Protein AF-A0A431IC20-F1 (afdb_monomer_lite)

Foldseek 3Di:
DDDDDDQPAFVPGDQ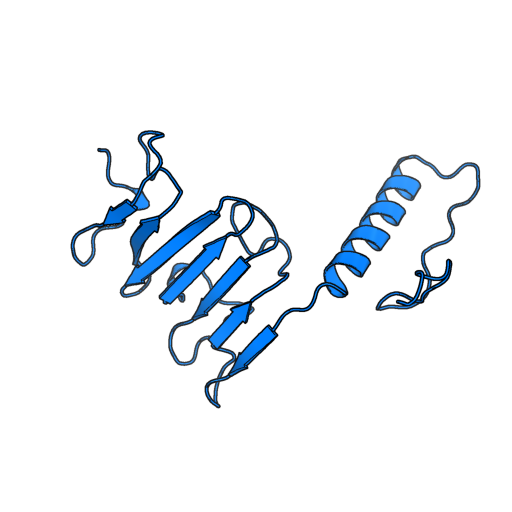DDADPPHDPVRVVVSVVVVVVRVLVVWDWDWDDPVQETFKIATADAVLDPQGGGWMWGFDPNDHRNPDDQLRTQWIADPRQRWIFGDDNRATAWIANADLPAGDGGIFGDDPPDHRSPDDD

pLDDT: mean 81.51, std 14.17, range [30.28, 96.12]

Structure (mmCIF, N/CA/C/O backbone):
data_AF-A0A431IC20-F1
#
_entry.id   AF-A0A431IC20-F1
#
loop_
_atom_site.group_PDB
_atom_site.id
_atom_site.type_symbol
_atom_site.label_atom_id
_atom_site.label_alt_id
_atom_site.label_comp_id
_atom_site.label_asym_id
_atom_site.label_entity_id
_atom_site.label_seq_id
_atom_site.pdbx_PDB_ins_code
_atom_site.Cartn_x
_atom_site.Cartn_y
_atom_site.Cartn_z
_atom_site.occupancy
_atom_site.B_iso_or_equiv
_atom_site.auth_seq_id
_atom_site.auth_comp_id
_atom_site.auth_asym_id
_atom_site.auth_atom_id
_atom_site.pdbx_PDB_model_num
ATOM 1 N N . MET A 1 1 ? 28.291 -16.668 2.038 1.00 35.16 1 MET A N 1
ATOM 2 C CA . MET A 1 1 ? 27.749 -15.469 1.371 1.00 35.16 1 MET A CA 1
ATOM 3 C C . MET A 1 1 ? 27.774 -15.800 -0.112 1.00 35.16 1 MET A C 1
ATOM 5 O O . MET A 1 1 ? 28.854 -15.834 -0.683 1.00 35.16 1 MET A O 1
ATOM 9 N N . GLU A 1 2 ? 26.655 -16.259 -0.674 1.00 30.28 2 GLU A N 1
ATOM 10 C CA . GLU A 1 2 ? 26.618 -16.651 -2.089 1.00 30.28 2 GLU A CA 1
ATOM 11 C C . GLU A 1 2 ? 26.644 -15.398 -2.960 1.00 30.28 2 GLU A C 1
ATOM 13 O O . GLU A 1 2 ? 25.797 -14.515 -2.840 1.00 30.28 2 GLU A O 1
ATOM 18 N N . VAL A 1 3 ? 27.665 -15.324 -3.808 1.00 40.44 3 VAL A N 1
ATOM 19 C CA . VAL A 1 3 ? 27.798 -14.330 -4.867 1.00 40.44 3 VAL A CA 1
ATOM 20 C C . VAL A 1 3 ? 26.759 -14.691 -5.929 1.00 40.44 3 VAL A C 1
ATOM 22 O O . VAL A 1 3 ? 26.784 -15.808 -6.443 1.00 40.44 3 VAL A O 1
ATOM 25 N N . GLY A 1 4 ? 25.819 -13.786 -6.216 1.00 34.88 4 GLY A N 1
ATOM 26 C CA . GLY A 1 4 ? 24.753 -14.023 -7.192 1.00 34.88 4 GLY A CA 1
ATOM 27 C C . GLY A 1 4 ? 25.330 -14.442 -8.545 1.00 34.88 4 GLY A C 1
ATOM 28 O O . GLY A 1 4 ? 26.051 -13.677 -9.183 1.00 34.88 4 GLY A O 1
ATOM 29 N N . SER A 1 5 ? 25.048 -15.676 -8.959 1.00 39.94 5 SER A N 1
ATOM 30 C CA . SER A 1 5 ? 25.516 -16.218 -10.232 1.00 39.94 5 SER A CA 1
ATOM 31 C C . SER A 1 5 ? 24.711 -15.610 -11.382 1.00 39.94 5 SER A C 1
ATOM 33 O O . SER A 1 5 ? 23.476 -15.633 -11.373 1.00 39.94 5 SER A O 1
ATOM 35 N N . LEU A 1 6 ? 25.406 -15.073 -12.388 1.00 39.84 6 LEU A N 1
ATOM 36 C CA . LEU A 1 6 ? 24.817 -14.696 -13.674 1.00 39.84 6 LEU A CA 1
ATOM 37 C C . LEU A 1 6 ? 24.066 -15.907 -14.250 1.00 39.84 6 LEU A C 1
ATOM 39 O O . LEU A 1 6 ? 24.676 -16.919 -14.585 1.00 39.84 6 LEU A O 1
ATOM 43 N N . GLY A 1 7 ? 22.738 -15.806 -14.344 1.00 46.25 7 GLY A N 1
ATOM 44 C CA . GLY A 1 7 ? 21.865 -16.905 -14.771 1.00 46.25 7 GLY A CA 1
ATOM 45 C C . GLY A 1 7 ? 20.950 -17.473 -13.684 1.00 46.25 7 GLY A C 1
ATOM 46 O O . GLY A 1 7 ? 20.286 -18.477 -13.936 1.00 46.25 7 GLY A O 1
ATOM 47 N N . GLN A 1 8 ? 20.877 -16.851 -12.501 1.00 50.06 8 GLN A N 1
ATOM 48 C CA . GLN A 1 8 ? 19.861 -17.193 -11.506 1.00 50.06 8 GLN A CA 1
ATOM 49 C C . GLN A 1 8 ? 18.465 -17.024 -12.131 1.00 50.06 8 GLN A C 1
ATOM 51 O O . GLN A 1 8 ? 18.067 -15.920 -12.503 1.00 50.06 8 GLN A O 1
ATOM 56 N N . GLY A 1 9 ? 17.756 -18.142 -12.321 1.00 54.34 9 GLY A N 1
ATOM 57 C CA . GLY A 1 9 ? 16.393 -18.139 -12.841 1.00 54.34 9 GLY A CA 1
ATOM 58 C C . GLY A 1 9 ? 15.512 -17.299 -11.927 1.00 54.34 9 GLY A C 1
ATOM 59 O O . GLY A 1 9 ? 15.473 -17.531 -10.718 1.00 54.34 9 GLY A O 1
ATOM 60 N N . LEU A 1 10 ? 14.843 -16.301 -12.494 1.00 64.00 10 LEU A N 1
ATOM 61 C CA . LEU A 1 10 ? 13.912 -15.475 -11.743 1.00 64.00 10 LEU A CA 1
ATOM 62 C C . LEU A 1 10 ? 12.556 -16.190 -11.669 1.00 64.00 10 LEU A C 1
ATOM 64 O O . LEU A 1 10 ? 12.297 -17.147 -12.408 1.00 64.00 10 LEU A O 1
ATOM 68 N N . ALA A 1 11 ? 11.658 -15.719 -10.800 1.00 58.66 11 ALA A N 1
ATOM 69 C CA . ALA A 1 11 ? 10.269 -16.165 -10.843 1.00 58.66 11 ALA A CA 1
ATOM 70 C C . ALA A 1 11 ? 9.729 -16.006 -12.283 1.00 58.66 11 ALA A C 1
ATOM 72 O O . ALA A 1 11 ? 9.908 -14.964 -12.916 1.00 58.66 11 ALA A O 1
ATOM 73 N N . GLY A 1 12 ? 9.159 -17.079 -12.843 1.00 59.06 12 GLY A N 1
ATOM 74 C CA . GLY A 1 12 ? 8.711 -17.118 -14.241 1.00 59.06 12 GLY A CA 1
ATOM 75 C C . GLY A 1 12 ? 9.784 -17.470 -15.286 1.00 59.06 12 GLY A C 1
ATOM 76 O O . GLY A 1 12 ? 9.571 -17.221 -16.471 1.00 59.06 12 GLY A O 1
ATOM 77 N N . GLY A 1 13 ? 10.952 -17.997 -14.899 1.00 71.00 13 GLY A N 1
ATOM 78 C CA . GLY A 1 13 ? 11.942 -18.565 -15.828 1.00 71.00 13 GLY A CA 1
ATOM 79 C C . GLY A 1 13 ? 13.095 -17.628 -16.210 1.00 71.00 13 GLY A C 1
ATOM 80 O O . GLY A 1 13 ? 13.540 -16.802 -15.416 1.00 71.00 13 GLY A O 1
ATOM 81 N N . TYR A 1 14 ? 13.626 -17.804 -17.422 1.00 68.62 14 TYR A N 1
ATOM 82 C CA . TYR A 1 14 ? 14.758 -17.022 -17.927 1.00 68.62 14 TYR A CA 1
ATOM 83 C C . TYR A 1 14 ? 14.318 -15.654 -18.452 1.00 68.62 14 TYR A C 1
ATOM 85 O O . TYR A 1 14 ? 13.200 -15.491 -18.938 1.00 68.62 14 TYR A O 1
ATOM 93 N N . LEU A 1 15 ? 15.230 -14.685 -18.386 1.00 69.81 15 LEU A N 1
ATOM 94 C CA . LEU A 1 15 ? 15.046 -13.373 -18.999 1.00 69.81 15 LEU A CA 1
ATOM 95 C C . LEU A 1 15 ? 14.917 -13.485 -20.521 1.00 69.81 15 LEU A C 1
ATOM 97 O O . LEU A 1 15 ? 15.602 -14.296 -21.155 1.00 69.81 15 LEU A O 1
ATOM 101 N N . ASN A 1 16 ? 14.086 -12.623 -21.106 1.00 70.19 16 ASN A N 1
ATOM 102 C CA . ASN A 1 16 ? 14.001 -12.483 -22.555 1.00 70.19 16 ASN A CA 1
ATOM 103 C C . ASN A 1 16 ? 15.356 -12.036 -23.121 1.00 70.19 16 ASN A C 1
ATOM 105 O O . ASN A 1 16 ? 15.941 -11.046 -22.680 1.00 70.19 16 ASN A O 1
ATOM 109 N N . ARG A 1 17 ? 15.865 -12.778 -24.109 1.00 74.81 17 ARG A N 1
ATOM 110 C CA . ARG A 1 17 ? 17.109 -12.425 -24.799 1.00 74.81 17 ARG A CA 1
ATOM 111 C C . ARG A 1 17 ? 16.827 -11.307 -25.794 1.00 74.81 17 ARG A C 1
ATOM 113 O O . ARG A 1 17 ? 16.061 -11.504 -26.732 1.00 74.81 17 ARG A O 1
ATOM 120 N N . LEU A 1 18 ? 17.474 -10.164 -25.600 1.00 79.38 18 LEU A N 1
ATOM 121 C CA . LEU A 1 18 ? 17.441 -9.065 -26.559 1.00 79.38 18 LEU A CA 1
ATOM 122 C C . LEU A 1 18 ? 18.481 -9.290 -27.668 1.00 79.38 18 LEU A C 1
ATOM 124 O O . LEU A 1 18 ? 19.631 -9.615 -27.354 1.00 79.38 18 LEU A O 1
ATOM 128 N N . PRO A 1 19 ? 18.124 -9.111 -28.952 1.00 81.44 19 PRO A N 1
ATOM 129 C CA . PRO A 1 19 ? 19.106 -9.087 -30.028 1.00 81.44 19 PRO A CA 1
ATOM 130 C C . PRO A 1 19 ? 20.003 -7.832 -29.939 1.00 81.44 19 PRO A C 1
ATOM 132 O O . PRO A 1 19 ? 19.579 -6.811 -29.396 1.00 81.44 19 PRO A O 1
ATOM 135 N N . PRO A 1 20 ? 21.230 -7.857 -30.501 1.00 77.44 20 PRO A N 1
ATOM 136 C CA . PRO A 1 20 ? 22.193 -6.746 -30.412 1.00 77.44 20 PRO A CA 1
ATOM 137 C C . PRO A 1 20 ? 21.715 -5.402 -30.993 1.00 77.44 20 PRO A C 1
ATOM 139 O O . PRO A 1 20 ? 22.315 -4.368 -30.719 1.00 77.44 20 PRO A O 1
ATOM 142 N N . ASN A 1 21 ? 20.652 -5.413 -31.797 1.00 86.81 21 ASN A N 1
ATOM 143 C CA . ASN A 1 21 ? 20.027 -4.259 -32.445 1.00 86.81 21 ASN A CA 1
ATOM 144 C C . ASN A 1 21 ? 18.553 -4.081 -32.037 1.00 86.81 21 ASN A C 1
ATOM 146 O O . ASN A 1 21 ? 17.782 -3.503 -32.804 1.00 86.81 21 ASN A O 1
ATOM 150 N N . ALA A 1 22 ? 18.160 -4.604 -30.869 1.00 85.81 22 ALA A N 1
ATOM 151 C CA . ALA A 1 22 ? 16.813 -4.436 -30.340 1.00 85.81 22 ALA A CA 1
ATOM 152 C C . ALA A 1 22 ? 16.417 -2.957 -30.328 1.00 85.81 22 ALA A C 1
ATOM 154 O O . ALA A 1 22 ? 17.208 -2.088 -29.939 1.00 85.81 22 ALA A O 1
ATOM 155 N N . THR A 1 23 ? 15.183 -2.692 -30.737 1.00 91.94 23 THR A N 1
ATOM 156 C CA . THR A 1 23 ? 14.576 -1.364 -30.683 1.00 91.94 23 THR A CA 1
ATOM 157 C C . THR A 1 23 ? 14.530 -0.849 -29.247 1.00 91.94 23 THR A C 1
ATOM 159 O O . THR A 1 23 ? 14.611 -1.608 -28.275 1.00 91.94 23 THR A O 1
ATOM 162 N N . ARG A 1 24 ? 14.389 0.468 -29.091 1.00 89.88 24 ARG A N 1
ATOM 163 C CA . ARG A 1 24 ? 14.284 1.083 -27.765 1.00 89.88 24 ARG A CA 1
ATOM 164 C C . ARG A 1 24 ? 13.080 0.532 -26.996 1.00 89.88 24 ARG A C 1
ATOM 166 O O . ARG A 1 24 ? 13.185 0.300 -25.795 1.00 89.88 24 ARG A O 1
ATOM 173 N N . GLU A 1 25 ? 11.963 0.297 -27.678 1.00 88.94 25 GLU A N 1
ATOM 174 C CA . GLU A 1 25 ? 10.751 -0.284 -27.103 1.00 88.94 25 GLU A CA 1
ATOM 175 C C . GLU A 1 25 ? 11.002 -1.696 -26.557 1.00 88.94 25 GLU A C 1
ATOM 177 O O . GLU A 1 25 ? 10.629 -1.992 -25.421 1.00 88.94 25 GLU A O 1
ATOM 182 N N . GLU A 1 26 ? 11.690 -2.550 -27.319 1.00 83.75 26 GLU A N 1
ATOM 183 C CA . GLU A 1 26 ? 12.047 -3.907 -26.883 1.00 83.75 26 GLU A CA 1
ATOM 184 C C . GLU A 1 26 ? 12.996 -3.886 -25.680 1.00 83.75 26 GLU A C 1
ATOM 186 O O . GLU A 1 26 ? 12.813 -4.648 -24.728 1.00 83.75 26 GLU A O 1
ATOM 191 N N . GLN A 1 27 ? 13.976 -2.976 -25.683 1.00 84.38 27 GLN A N 1
ATOM 192 C CA . GLN A 1 27 ? 14.888 -2.793 -24.552 1.00 84.38 27 GLN A CA 1
ATOM 193 C C . GLN A 1 27 ? 14.136 -2.377 -23.281 1.00 84.38 27 GLN A C 1
ATOM 195 O O . GLN A 1 27 ? 14.367 -2.950 -22.216 1.00 84.38 27 GLN A O 1
ATOM 200 N N . ILE A 1 28 ? 13.204 -1.424 -23.386 1.00 86.19 28 ILE A N 1
ATOM 201 C CA . ILE A 1 28 ? 12.372 -0.978 -22.259 1.00 86.19 28 ILE A CA 1
ATOM 202 C C . ILE A 1 28 ? 11.508 -2.130 -21.737 1.0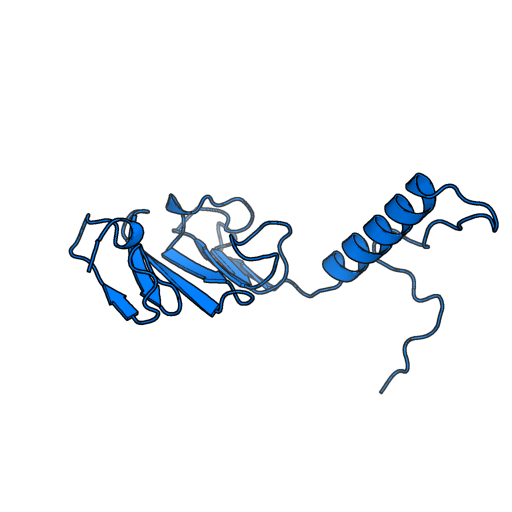0 86.19 28 ILE A C 1
ATOM 204 O O . ILE A 1 28 ? 11.440 -2.344 -20.527 1.00 86.19 28 ILE A O 1
ATOM 208 N N . ALA A 1 29 ? 10.882 -2.901 -22.628 1.00 82.69 29 ALA A N 1
ATOM 209 C CA . ALA A 1 29 ? 10.049 -4.034 -22.238 1.00 82.69 29 ALA A CA 1
ATOM 210 C C . ALA A 1 29 ? 10.847 -5.097 -21.462 1.00 82.69 29 ALA A C 1
ATOM 212 O O . ALA A 1 29 ? 10.386 -5.579 -20.428 1.00 82.69 29 ALA A O 1
ATOM 213 N N . ALA A 1 30 ? 12.062 -5.421 -21.912 1.00 81.62 30 ALA A N 1
ATOM 214 C CA . ALA A 1 30 ? 12.930 -6.369 -21.217 1.00 81.62 30 ALA A CA 1
ATOM 215 C C . ALA A 1 30 ? 13.409 -5.848 -19.852 1.00 81.62 30 ALA A C 1
ATOM 217 O O . ALA A 1 30 ? 13.449 -6.611 -18.888 1.00 81.62 30 ALA A O 1
ATOM 218 N N . ILE A 1 31 ? 13.733 -4.555 -19.742 1.00 84.94 31 ILE A N 1
ATOM 219 C CA . ILE A 1 31 ? 14.092 -3.932 -18.459 1.00 84.94 31 ILE A CA 1
ATOM 220 C C . ILE A 1 31 ? 12.910 -3.989 -17.484 1.00 84.94 31 ILE A C 1
ATOM 222 O O . ILE A 1 31 ? 13.090 -4.376 -16.331 1.00 84.94 31 ILE A O 1
ATOM 226 N N . ASN A 1 32 ? 11.697 -3.675 -17.943 1.00 80.94 32 ASN A N 1
ATOM 227 C CA . ASN A 1 32 ? 10.496 -3.746 -17.110 1.00 80.94 32 ASN A CA 1
ATOM 228 C C . ASN A 1 32 ? 10.196 -5.181 -16.645 1.00 80.94 32 ASN A C 1
ATOM 230 O O . ASN A 1 32 ? 9.809 -5.374 -15.494 1.00 80.94 32 ASN A O 1
ATOM 234 N N . ASP A 1 33 ? 10.423 -6.193 -17.490 1.00 78.44 33 ASP A N 1
ATOM 235 C CA . ASP A 1 33 ? 10.300 -7.605 -17.094 1.00 78.44 33 ASP A CA 1
ATOM 236 C C . ASP A 1 33 ? 11.302 -7.973 -15.986 1.00 78.44 33 ASP A C 1
ATOM 238 O O . ASP A 1 33 ? 10.925 -8.572 -14.977 1.00 78.44 33 ASP A O 1
ATOM 242 N N . ILE A 1 34 ? 12.566 -7.546 -16.112 1.00 81.69 34 ILE A N 1
ATOM 243 C CA . ILE A 1 34 ? 13.584 -7.739 -15.065 1.00 81.69 34 ILE A CA 1
ATOM 244 C C . ILE A 1 34 ? 13.136 -7.091 -13.752 1.00 81.69 34 ILE A C 1
ATOM 246 O O . ILE A 1 34 ? 13.184 -7.738 -12.706 1.00 81.69 34 ILE A O 1
ATOM 250 N N . ILE A 1 35 ? 12.683 -5.836 -13.802 1.00 78.50 35 ILE A N 1
ATOM 251 C CA . ILE A 1 35 ? 12.236 -5.090 -12.621 1.00 78.50 35 ILE A CA 1
ATOM 252 C C . ILE A 1 35 ? 11.064 -5.805 -11.950 1.00 78.50 35 ILE A C 1
ATOM 254 O O . ILE A 1 35 ? 11.135 -6.080 -10.756 1.00 78.50 35 ILE A O 1
ATOM 258 N N . ASN A 1 36 ? 10.032 -6.188 -12.705 1.00 74.12 36 ASN A N 1
ATOM 259 C CA . ASN A 1 36 ? 8.862 -6.889 -12.169 1.00 74.12 36 ASN A CA 1
ATOM 260 C C . ASN A 1 36 ? 9.238 -8.212 -11.494 1.00 74.12 36 ASN A C 1
ATOM 262 O O . ASN A 1 36 ? 8.697 -8.562 -10.445 1.00 74.12 36 ASN A O 1
ATOM 266 N N . ARG A 1 37 ? 10.200 -8.942 -12.062 1.00 74.69 37 ARG A N 1
ATOM 267 C CA . ARG A 1 37 ? 10.679 -10.200 -11.488 1.00 74.69 37 ARG A CA 1
ATOM 268 C C . ARG A 1 37 ? 11.517 -9.987 -10.235 1.00 74.69 37 ARG A C 1
ATOM 270 O O . ARG A 1 37 ? 11.282 -10.678 -9.247 1.00 74.69 37 ARG A O 1
ATOM 277 N N . LEU A 1 38 ? 12.443 -9.029 -10.236 1.00 77.00 38 LEU A N 1
ATOM 278 C CA . LEU A 1 38 ? 13.196 -8.659 -9.032 1.00 77.00 38 LEU A CA 1
ATOM 279 C C . LEU A 1 38 ? 12.248 -8.205 -7.919 1.00 77.00 38 LEU A C 1
ATOM 281 O O . LEU A 1 38 ? 12.374 -8.647 -6.782 1.00 77.00 38 LEU A O 1
ATOM 285 N N . ASN A 1 39 ? 11.238 -7.421 -8.276 1.00 73.25 39 ASN A N 1
ATOM 286 C CA . ASN A 1 39 ? 10.169 -7.004 -7.387 1.00 73.25 39 ASN A CA 1
ATOM 287 C C . ASN A 1 39 ? 9.366 -8.190 -6.833 1.00 73.25 39 ASN A C 1
ATOM 289 O O . ASN A 1 39 ? 9.121 -8.259 -5.634 1.00 73.25 39 ASN A O 1
ATOM 293 N N . SER A 1 40 ? 9.044 -9.189 -7.659 1.00 67.38 40 SER A N 1
ATOM 294 C CA . SER A 1 40 ? 8.381 -10.418 -7.195 1.00 67.38 40 SER A CA 1
ATOM 295 C C . SER A 1 40 ? 9.242 -11.267 -6.247 1.00 67.38 40 SER A C 1
ATOM 297 O O . SER A 1 40 ? 8.708 -12.037 -5.450 1.00 67.38 40 SER A O 1
ATOM 299 N N . MET A 1 41 ? 10.573 -11.132 -6.313 1.00 68.38 41 MET A N 1
ATOM 300 C CA . MET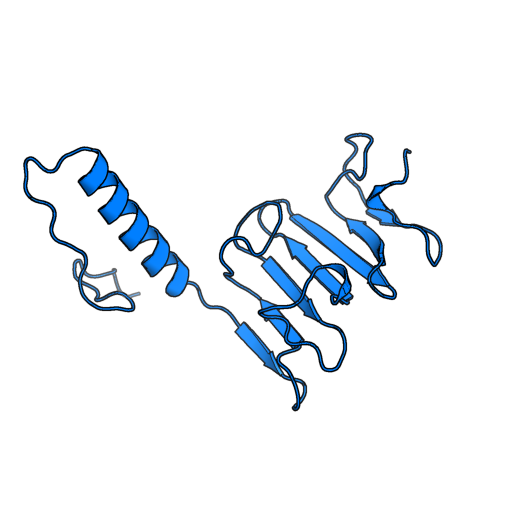 A 1 41 ? 11.500 -11.800 -5.393 1.00 68.38 41 MET A CA 1
ATOM 301 C C . MET A 1 41 ? 11.616 -11.083 -4.047 1.00 68.38 41 MET A C 1
ATOM 303 O O . MET A 1 41 ? 12.099 -11.676 -3.076 1.00 68.38 41 MET A O 1
ATOM 307 N N . LEU A 1 42 ? 11.189 -9.823 -3.965 1.00 73.75 42 LEU A N 1
ATOM 308 C CA . LEU A 1 42 ? 11.184 -9.089 -2.712 1.00 73.75 42 LEU A CA 1
ATOM 309 C C . LEU A 1 42 ? 10.114 -9.696 -1.802 1.00 73.75 42 LEU A C 1
ATOM 311 O O . LEU A 1 42 ? 8.929 -9.765 -2.129 1.00 73.75 42 LEU A O 1
ATOM 315 N N . LYS A 1 43 ? 10.561 -10.210 -0.653 1.00 71.25 43 LYS A N 1
ATOM 316 C CA . LYS A 1 43 ? 9.706 -10.987 0.245 1.00 71.25 43 LYS A CA 1
ATOM 317 C C . LYS A 1 43 ? 8.553 -10.132 0.754 1.00 71.25 43 LYS A C 1
ATOM 319 O O . LYS A 1 43 ? 8.762 -9.153 1.465 1.00 71.25 43 LYS A O 1
ATOM 324 N N . THR A 1 44 ? 7.344 -10.586 0.457 1.00 83.38 44 THR A N 1
ATOM 325 C CA . THR A 1 44 ? 6.121 -10.118 1.103 1.00 83.38 44 THR A CA 1
ATOM 326 C C . THR A 1 44 ? 5.754 -11.099 2.202 1.00 83.38 44 THR A C 1
ATOM 328 O O . THR A 1 44 ? 5.663 -12.304 1.966 1.00 83.38 44 THR A O 1
ATOM 331 N N . GLN A 1 45 ? 5.562 -10.594 3.412 1.00 85.88 45 GLN A N 1
ATOM 332 C CA . GLN A 1 45 ? 5.037 -11.360 4.533 1.00 85.88 45 GLN A CA 1
ATOM 333 C C . GLN A 1 45 ? 3.574 -10.987 4.716 1.00 85.88 45 GLN A C 1
ATOM 335 O O . GLN A 1 45 ? 3.260 -9.811 4.893 1.00 85.88 45 GLN A O 1
ATOM 340 N N . ALA A 1 46 ? 2.692 -11.984 4.687 1.00 86.88 46 ALA A N 1
ATOM 341 C CA . ALA A 1 46 ? 1.283 -11.798 4.989 1.00 86.88 46 ALA A CA 1
ATOM 342 C C . ALA A 1 46 ? 0.855 -12.730 6.125 1.00 86.88 46 ALA A C 1
ATOM 344 O O . ALA A 1 46 ? 1.117 -13.931 6.062 1.00 86.88 46 ALA A O 1
ATOM 345 N N . TYR A 1 47 ? 0.180 -12.186 7.138 1.00 89.19 47 TYR A N 1
ATOM 346 C CA . TYR A 1 47 ? -0.377 -12.967 8.247 1.00 89.19 47 TYR A CA 1
ATOM 347 C C . TYR A 1 47 ? -1.902 -12.930 8.202 1.00 89.19 47 TYR A C 1
ATOM 349 O O . TYR A 1 47 ? -2.502 -11.902 7.875 1.00 89.19 47 TYR A O 1
ATOM 357 N N . SER A 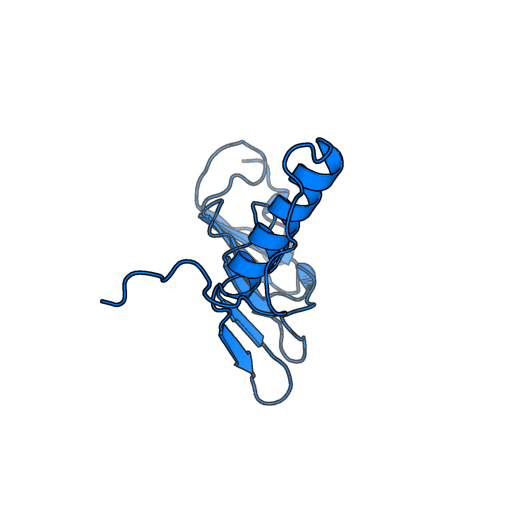1 48 ? -2.520 -14.064 8.523 1.00 88.88 48 SER A N 1
ATOM 358 C CA . SER A 1 48 ? -3.972 -14.234 8.564 1.00 88.88 48 SER A CA 1
ATOM 359 C C . SER A 1 48 ? -4.475 -14.308 10.002 1.00 88.88 48 SER A C 1
ATOM 361 O O . SER A 1 48 ? -3.756 -14.775 10.883 1.00 88.88 48 SER A O 1
ATOM 363 N N . ASP A 1 49 ? -5.716 -13.876 10.226 1.00 83.81 49 ASP A N 1
ATOM 364 C CA . ASP A 1 49 ? -6.441 -14.085 11.486 1.00 83.81 49 ASP A CA 1
ATOM 365 C C . ASP A 1 49 ? -7.252 -15.394 11.519 1.00 83.81 49 ASP A C 1
ATOM 367 O O . ASP A 1 49 ? -8.059 -15.599 12.422 1.00 83.81 49 ASP A O 1
ATOM 371 N N . GLY A 1 50 ? -7.048 -16.274 10.534 1.00 84.06 50 GLY A N 1
ATOM 372 C CA . GLY A 1 50 ? -7.791 -17.521 10.357 1.00 84.06 50 GLY A CA 1
ATOM 373 C C . GLY A 1 50 ? -8.917 -17.428 9.325 1.00 84.06 50 GLY A C 1
ATOM 374 O O . GLY A 1 50 ? -9.301 -18.463 8.789 1.00 84.06 50 GLY A O 1
ATOM 375 N N . ASN A 1 51 ? -9.387 -16.218 8.988 1.00 86.56 51 ASN A N 1
ATOM 376 C CA . ASN A 1 51 ? -10.428 -16.002 7.976 1.00 86.56 51 ASN A CA 1
ATOM 377 C C . ASN A 1 51 ? -9.910 -15.224 6.762 1.00 86.56 51 ASN A C 1
ATOM 379 O O . ASN A 1 51 ? -10.131 -15.638 5.626 1.00 86.56 51 ASN A O 1
ATOM 383 N N . SER A 1 52 ? -9.209 -14.108 6.983 1.00 90.06 52 SER A N 1
ATOM 384 C CA . SER A 1 52 ? -8.626 -13.295 5.910 1.00 90.06 52 SER A CA 1
ATOM 385 C C . SER A 1 52 ? -7.152 -13.007 6.177 1.00 90.06 52 SER A C 1
ATOM 387 O O . SER A 1 52 ? -6.658 -13.143 7.301 1.00 90.06 52 SER A O 1
ATOM 389 N N . LYS A 1 53 ? -6.398 -12.641 5.135 1.00 92.12 53 LYS A N 1
ATOM 390 C CA . LYS A 1 53 ? -5.063 -12.054 5.316 1.00 92.12 53 LYS A CA 1
ATOM 391 C C . LYS A 1 53 ? -5.248 -10.639 5.843 1.00 92.12 53 LYS A C 1
ATOM 393 O O . LYS A 1 53 ? -5.940 -9.848 5.214 1.00 92.12 53 LYS A O 1
ATOM 398 N N . ARG A 1 54 ? -4.635 -10.314 6.978 1.00 94.50 54 ARG A N 1
ATOM 399 C CA . ARG A 1 54 ? -4.884 -9.045 7.675 1.00 94.50 54 ARG A CA 1
ATOM 400 C C . ARG A 1 54 ? -3.688 -8.151 7.845 1.00 94.50 54 ARG A C 1
ATOM 402 O O . ARG A 1 54 ? -3.856 -6.953 8.017 1.00 94.50 54 ARG A O 1
ATOM 409 N N . PHE A 1 55 ? -2.498 -8.716 7.783 1.00 94.69 55 PHE A N 1
ATOM 410 C CA . PHE A 1 55 ? -1.261 -7.961 7.810 1.00 94.69 55 PHE A CA 1
ATOM 411 C C . PHE A 1 55 ? -0.499 -8.245 6.531 1.00 94.69 55 PHE A C 1
ATOM 413 O O . PHE A 1 55 ? -0.404 -9.406 6.135 1.00 94.69 55 PHE A O 1
ATOM 420 N N . LEU A 1 56 ? 0.065 -7.204 5.930 1.00 94.44 56 LEU A N 1
ATOM 421 C CA . LEU A 1 56 ? 1.030 -7.297 4.844 1.00 94.44 56 LEU A CA 1
ATOM 422 C C . LEU A 1 56 ? 2.227 -6.411 5.180 1.00 94.44 56 LEU A C 1
ATOM 424 O O . LEU A 1 56 ? 2.048 -5.267 5.587 1.00 94.44 56 LEU A O 1
ATOM 428 N N . MET A 1 57 ? 3.436 -6.926 4.984 1.00 93.75 57 MET A N 1
ATOM 429 C CA . MET A 1 57 ? 4.682 -6.161 5.009 1.00 93.75 57 MET A CA 1
ATOM 430 C C . MET A 1 57 ? 5.546 -6.599 3.831 1.00 93.75 57 MET A C 1
ATOM 432 O O . MET A 1 57 ? 5.772 -7.795 3.645 1.00 93.75 57 MET A O 1
ATOM 436 N N . GLY A 1 58 ? 6.068 -5.641 3.075 1.00 90.81 58 GLY A N 1
ATOM 437 C CA . GLY A 1 58 ? 6.978 -5.889 1.964 1.00 90.81 58 GLY A CA 1
ATOM 438 C C . GLY A 1 58 ? 6.492 -5.249 0.673 1.00 90.81 58 GLY A C 1
ATOM 439 O O . GLY A 1 58 ? 5.940 -4.151 0.697 1.00 90.81 58 GLY A O 1
ATOM 440 N N . TYR A 1 59 ? 6.751 -5.934 -0.438 1.00 87.69 59 TYR A N 1
ATOM 441 C CA . TYR A 1 59 ? 6.477 -5.430 -1.775 1.00 87.69 59 TYR A CA 1
ATOM 442 C C . TYR A 1 59 ? 5.003 -5.607 -2.173 1.00 87.69 59 TYR A C 1
ATOM 444 O O . TYR A 1 59 ? 4.433 -6.689 -2.061 1.00 87.69 59 TYR A O 1
ATOM 452 N N . GLN A 1 60 ? 4.394 -4.561 -2.713 1.00 86.69 60 GLN A N 1
ATOM 453 C CA . GLN A 1 60 ? 3.114 -4.618 -3.415 1.00 86.69 60 GLN A CA 1
ATOM 454 C C . GLN A 1 60 ? 3.136 -3.541 -4.497 1.00 86.69 60 GLN A C 1
ATOM 456 O O . GLN A 1 60 ? 3.194 -2.355 -4.180 1.00 86.69 60 GLN A O 1
ATOM 461 N N . ALA A 1 61 ? 3.077 -3.956 -5.764 1.00 84.88 61 ALA A N 1
ATOM 462 C CA . ALA A 1 61 ? 3.061 -3.046 -6.907 1.00 84.88 61 ALA A CA 1
ATOM 463 C C . ALA A 1 61 ? 1.953 -1.992 -6.759 1.00 84.88 61 ALA A C 1
ATOM 465 O O . ALA A 1 61 ? 0.786 -2.347 -6.577 1.00 84.88 61 ALA A O 1
ATOM 466 N N . SER A 1 62 ? 2.331 -0.712 -6.819 1.00 85.38 62 SER A N 1
ATOM 467 C CA . SER A 1 62 ? 1.447 0.443 -6.613 1.00 85.38 62 SER A CA 1
ATOM 468 C C . SER A 1 62 ? 0.622 0.350 -5.324 1.00 85.38 62 SER A C 1
ATOM 470 O O . SER A 1 62 ? -0.510 0.824 -5.249 1.00 85.38 62 SER A O 1
ATOM 472 N N . GLY A 1 63 ? 1.178 -0.308 -4.304 1.00 85.69 63 GLY A N 1
ATOM 473 C CA . GLY A 1 63 ? 0.511 -0.537 -3.033 1.00 85.69 63 GLY A CA 1
ATOM 474 C C . GLY A 1 63 ? 0.431 0.718 -2.170 1.00 85.69 63 GLY A C 1
ATOM 475 O O . GLY A 1 63 ? -0.459 0.792 -1.322 1.00 85.69 63 GLY A O 1
ATOM 476 N N . TRP A 1 64 ? 1.319 1.693 -2.367 1.00 88.50 64 TRP A N 1
ATOM 477 C CA . TRP A 1 64 ? 1.391 2.908 -1.561 1.00 88.50 64 TRP A CA 1
ATOM 478 C C . TRP A 1 64 ? 1.486 4.159 -2.444 1.00 88.50 64 TRP A C 1
ATOM 480 O O . TRP A 1 64 ? 1.969 4.080 -3.573 1.00 88.50 64 TRP A O 1
ATOM 490 N N . PRO A 1 65 ? 1.058 5.333 -1.943 1.00 81.94 65 PRO A N 1
ATOM 491 C CA . PRO A 1 65 ? 1.122 6.580 -2.706 1.00 81.94 65 PRO A CA 1
ATOM 492 C C . PRO A 1 65 ? 2.534 6.941 -3.187 1.00 81.94 65 PRO A C 1
ATOM 494 O O . PRO A 1 65 ? 2.691 7.482 -4.278 1.00 81.94 65 PRO A O 1
ATOM 497 N N . GLY A 1 66 ? 3.556 6.650 -2.379 1.00 81.25 66 GLY A N 1
ATOM 498 C CA . GLY A 1 66 ? 4.953 6.939 -2.676 1.00 81.25 66 GLY A CA 1
ATOM 499 C C . GLY A 1 66 ? 5.721 5.814 -3.358 1.00 81.25 66 GLY A C 1
ATOM 500 O O . GLY A 1 66 ? 6.865 6.040 -3.748 1.00 81.25 66 GLY A O 1
ATOM 501 N N . GLY A 1 67 ? 5.140 4.620 -3.515 1.00 85.94 67 GLY A N 1
ATOM 502 C CA . GLY A 1 67 ? 5.831 3.500 -4.148 1.00 85.94 67 GLY A CA 1
ATOM 503 C C . GLY A 1 67 ? 5.248 2.123 -3.843 1.00 85.94 67 GLY A C 1
ATOM 504 O O . GLY A 1 67 ? 4.066 1.956 -3.548 1.00 85.94 67 GLY A O 1
ATOM 505 N N . ASP A 1 68 ? 6.119 1.118 -3.915 1.00 88.69 68 ASP A N 1
ATOM 506 C CA . ASP A 1 68 ? 5.729 -0.294 -3.887 1.00 88.69 68 ASP A CA 1
ATOM 507 C C . ASP A 1 68 ? 6.127 -1.016 -2.592 1.00 88.69 68 ASP A C 1
ATOM 509 O O . ASP A 1 68 ? 6.106 -2.246 -2.544 1.00 88.69 68 ASP A O 1
ATOM 513 N N . PHE A 1 69 ? 6.536 -0.286 -1.552 1.00 90.38 69 PHE A N 1
ATOM 514 C CA . PHE A 1 69 ? 7.016 -0.877 -0.306 1.00 90.38 69 PHE A CA 1
ATOM 515 C C . PHE A 1 69 ? 6.394 -0.272 0.935 1.00 90.38 69 PHE A C 1
ATOM 517 O O . PHE A 1 69 ? 6.399 0.942 1.142 1.00 90.38 69 PHE A O 1
ATOM 524 N N . GLY A 1 70 ? 5.981 -1.155 1.835 1.00 93.38 70 GLY A N 1
ATOM 525 C CA . GLY A 1 70 ? 5.496 -0.725 3.126 1.00 93.38 70 GLY A CA 1
ATOM 526 C C . GLY A 1 70 ? 4.858 -1.833 3.934 1.00 93.38 70 GLY A C 1
ATOM 527 O O . GLY A 1 70 ? 5.170 -3.019 3.794 1.00 93.38 70 GLY A O 1
ATOM 528 N N . MET A 1 71 ? 3.930 -1.429 4.789 1.00 95.56 71 MET A N 1
ATOM 529 C CA . MET A 1 71 ? 3.053 -2.338 5.512 1.00 95.56 71 MET A CA 1
ATOM 530 C C . MET A 1 71 ? 1.616 -1.832 5.555 1.00 95.56 71 MET A C 1
ATOM 532 O O . MET A 1 71 ? 1.362 -0.630 5.462 1.00 95.56 71 MET A O 1
ATOM 536 N N . LYS A 1 72 ? 0.676 -2.766 5.696 1.00 96.06 72 LYS A N 1
ATOM 537 C CA . LYS A 1 72 ? -0.759 -2.512 5.819 1.00 96.06 72 LYS A CA 1
ATOM 538 C C . LYS A 1 72 ? -1.377 -3.474 6.820 1.00 96.06 72 LYS A C 1
ATOM 540 O O . LYS A 1 72 ? -0.973 -4.635 6.911 1.00 96.06 72 LYS A O 1
ATOM 545 N N . ILE A 1 73 ? -2.388 -2.991 7.532 1.00 96.12 73 ILE A N 1
ATOM 546 C CA . ILE A 1 73 ? -3.239 -3.801 8.400 1.00 96.12 73 ILE A CA 1
ATOM 547 C C . ILE A 1 73 ? -4.691 -3.520 8.032 1.00 96.12 73 ILE A C 1
ATOM 549 O O . ILE A 1 73 ? -5.124 -2.371 8.111 1.00 96.12 73 ILE A O 1
ATOM 553 N N . SER A 1 74 ? -5.441 -4.549 7.643 1.00 95.94 74 SER A N 1
ATOM 554 C CA . SER A 1 74 ? -6.855 -4.429 7.280 1.00 95.94 74 SER A CA 1
ATOM 555 C C . SER A 1 74 ? -7.795 -4.599 8.479 1.00 95.94 74 SER A C 1
ATOM 557 O O . SER A 1 74 ? -7.452 -5.168 9.529 1.00 95.94 74 SER A O 1
ATOM 559 N N . GLN A 1 75 ? -9.022 -4.112 8.316 1.00 94.31 75 GLN A N 1
ATOM 560 C CA . GLN A 1 75 ? -10.136 -4.394 9.219 1.00 94.31 75 GLN A CA 1
ATOM 561 C C . GLN A 1 75 ? -10.458 -5.906 9.261 1.00 94.31 75 GLN A C 1
ATOM 563 O O . GLN A 1 75 ? -10.091 -6.646 8.343 1.00 94.31 75 GLN A O 1
ATOM 568 N N . PRO A 1 76 ? -11.109 -6.406 10.329 1.00 92.50 76 PRO A N 1
ATOM 569 C CA . PRO A 1 76 ? -11.507 -7.812 10.416 1.00 92.50 76 PRO A CA 1
ATOM 570 C C . PRO A 1 76 ? -12.336 -8.263 9.207 1.00 92.50 76 PRO A C 1
ATOM 572 O O . PRO A 1 76 ? -13.245 -7.556 8.783 1.00 92.50 76 PRO A O 1
ATOM 575 N N . GLY A 1 77 ? -12.022 -9.440 8.659 1.00 90.94 77 GLY A N 1
ATOM 576 C CA . GLY A 1 77 ? -12.726 -10.014 7.506 1.00 90.94 77 GLY A CA 1
ATOM 577 C C . GLY A 1 77 ? -12.355 -9.424 6.139 1.00 90.94 77 GLY A C 1
ATOM 578 O O . GLY A 1 77 ? -12.813 -9.939 5.124 1.00 90.94 77 GLY A O 1
ATOM 579 N N . VAL A 1 78 ? -11.506 -8.393 6.082 1.00 94.38 78 VAL A N 1
ATOM 580 C CA . VAL A 1 78 ? -11.015 -7.810 4.822 1.00 94.38 78 VAL A CA 1
ATOM 581 C C . VAL A 1 78 ? -9.665 -8.428 4.462 1.00 94.38 78 VAL A C 1
ATOM 583 O O . VAL A 1 78 ? -8.781 -8.512 5.318 1.00 94.38 78 VAL A O 1
ATOM 586 N N . ASP A 1 79 ? -9.480 -8.840 3.205 1.00 94.38 79 ASP A N 1
ATOM 587 C CA . ASP A 1 79 ? -8.170 -9.261 2.696 1.00 94.38 79 ASP A CA 1
ATOM 588 C C . ASP A 1 79 ? -7.288 -8.037 2.404 1.00 94.38 79 ASP A C 1
ATOM 590 O O . ASP A 1 79 ? -7.578 -7.224 1.527 1.00 94.38 79 ASP A O 1
ATOM 594 N N . VAL A 1 80 ? -6.189 -7.910 3.145 1.00 94.06 80 VAL A N 1
ATOM 595 C CA . VAL A 1 80 ? -5.241 -6.791 3.063 1.00 94.06 80 VAL A CA 1
ATOM 596 C C . VAL A 1 80 ? -4.561 -6.653 1.693 1.00 94.06 80 VAL A C 1
ATOM 598 O O . VAL A 1 80 ? -4.074 -5.575 1.362 1.00 94.06 80 VAL A O 1
ATOM 601 N N . THR A 1 81 ? -4.519 -7.714 0.881 1.00 90.31 81 THR A N 1
ATOM 602 C CA . THR A 1 81 ? -3.877 -7.684 -0.445 1.00 90.31 81 THR A CA 1
ATOM 603 C C . THR A 1 81 ? -4.699 -6.925 -1.484 1.00 90.31 81 THR A C 1
ATOM 605 O O . THR A 1 81 ? -4.135 -6.417 -2.451 1.00 90.31 81 THR A O 1
ATOM 608 N N . THR A 1 82 ? -6.008 -6.799 -1.261 1.00 91.75 82 THR A N 1
ATOM 609 C CA . THR A 1 82 ? -6.951 -6.097 -2.144 1.00 91.75 82 THR A CA 1
ATOM 610 C C . THR A 1 82 ? -7.699 -4.968 -1.438 1.00 91.75 82 THR A C 1
ATOM 612 O O . THR A 1 82 ? -8.576 -4.360 -2.039 1.00 91.75 82 THR A O 1
ATOM 615 N N . ALA A 1 83 ? -7.397 -4.714 -0.163 1.00 92.44 83 ALA A N 1
ATOM 616 C CA . ALA A 1 83 ? -8.079 -3.710 0.640 1.00 92.44 83 ALA A CA 1
ATOM 617 C C . ALA A 1 83 ? -7.859 -2.294 0.093 1.00 92.44 83 ALA A C 1
ATOM 619 O O . ALA A 1 83 ? -6.724 -1.879 -0.162 1.00 92.44 83 ALA A O 1
ATOM 620 N N . GLU A 1 84 ? -8.946 -1.534 -0.003 1.00 92.12 84 GLU A N 1
ATOM 621 C CA . GLU A 1 84 ? -8.899 -0.087 -0.201 1.00 92.12 84 GLU A CA 1
ATOM 622 C C . GLU A 1 84 ? -8.494 0.629 1.099 1.00 92.12 84 GLU A C 1
ATOM 624 O O . GLU A 1 84 ? -8.613 0.079 2.197 1.00 92.12 84 GLU A O 1
ATOM 629 N N . ASN A 1 85 ? -8.039 1.884 1.001 1.00 89.25 85 ASN A N 1
ATOM 630 C CA . ASN A 1 85 ? -7.554 2.654 2.157 1.00 89.25 85 ASN A CA 1
ATOM 631 C C . ASN A 1 85 ? -8.601 2.784 3.282 1.00 89.25 85 ASN A C 1
ATOM 633 O O . ASN A 1 85 ? -8.257 2.698 4.458 1.00 89.25 85 ASN A O 1
ATOM 637 N N . ASN A 1 86 ? -9.884 2.929 2.940 1.00 91.38 86 ASN A N 1
ATOM 638 C CA . ASN A 1 86 ? -10.993 2.996 3.903 1.00 91.38 86 ASN A CA 1
ATOM 639 C C . ASN A 1 86 ? -11.301 1.648 4.595 1.00 91.38 86 ASN A C 1
ATOM 641 O O . ASN A 1 86 ? -12.087 1.599 5.541 1.00 91.38 86 ASN A O 1
ATOM 645 N N . GLN A 1 87 ? -10.679 0.553 4.162 1.00 95.12 87 GLN A N 1
ATOM 646 C CA . GLN A 1 87 ? -10.792 -0.770 4.777 1.00 95.12 87 GLN A CA 1
ATOM 647 C C . GLN A 1 87 ? -9.560 -1.125 5.621 1.00 95.12 87 GLN A C 1
ATOM 649 O O . GLN A 1 87 ? -9.452 -2.239 6.149 1.00 95.12 87 GLN A O 1
ATOM 654 N N . LEU A 1 88 ? -8.622 -0.188 5.768 1.00 95.06 88 LEU A N 1
ATOM 655 C CA . LEU A 1 88 ? -7.438 -0.346 6.598 1.00 95.06 88 LEU A CA 1
ATOM 656 C C . LEU A 1 88 ? -7.695 0.141 8.027 1.00 95.06 88 LEU A C 1
ATOM 658 O O . LEU A 1 88 ? -8.611 0.913 8.309 1.00 95.06 88 LEU A O 1
ATOM 662 N N . LEU A 1 89 ? -6.881 -0.373 8.940 1.00 95.75 89 LEU A N 1
ATOM 663 C CA . LEU A 1 89 ? -6.656 0.159 10.284 1.00 95.75 89 LEU A CA 1
ATOM 664 C C . LEU A 1 89 ? -5.348 0.952 10.322 1.00 95.75 89 LEU A C 1
ATOM 666 O O . LEU A 1 89 ? -5.213 1.910 11.080 1.00 95.75 89 LEU A O 1
ATOM 670 N N . PHE A 1 90 ? -4.385 0.551 9.492 1.00 95.69 90 PHE A N 1
ATOM 671 C CA . PHE A 1 90 ? -3.064 1.148 9.439 1.00 95.69 90 PHE A CA 1
ATOM 672 C C . PHE A 1 90 ? -2.408 0.937 8.072 1.00 95.69 90 PHE A C 1
ATOM 674 O O . PHE A 1 90 ? -2.540 -0.135 7.473 1.00 95.69 90 PHE A O 1
ATOM 681 N N . SER A 1 91 ? -1.637 1.923 7.625 1.00 95.12 91 SER A N 1
ATOM 682 C CA . SER A 1 91 ? -0.691 1.790 6.518 1.00 95.12 91 SER A CA 1
ATOM 683 C C . SER A 1 91 ? 0.583 2.571 6.803 1.00 95.12 91 SER A C 1
ATOM 685 O O . SER A 1 91 ? 0.515 3.696 7.291 1.00 95.12 91 SER A O 1
ATOM 687 N N . TRP A 1 92 ? 1.730 2.025 6.419 1.00 94.75 92 TRP A N 1
ATOM 688 C CA . TRP A 1 92 ? 3.000 2.742 6.400 1.00 94.75 92 TRP A CA 1
ATOM 689 C C . TRP A 1 92 ? 3.648 2.578 5.038 1.00 94.75 92 TRP A C 1
ATOM 691 O O . TRP A 1 92 ? 3.933 1.456 4.629 1.00 94.75 92 TRP A O 1
ATOM 701 N N . ASP A 1 93 ? 3.863 3.694 4.357 1.00 92.69 93 ASP A N 1
ATOM 702 C CA . ASP A 1 93 ? 4.657 3.805 3.140 1.00 92.69 93 ASP A CA 1
ATOM 703 C C . ASP A 1 93 ? 6.126 4.027 3.521 1.00 92.69 93 ASP A C 1
ATOM 705 O O . ASP A 1 93 ? 6.469 5.039 4.138 1.00 92.69 93 ASP A O 1
ATOM 709 N N . PHE A 1 94 ? 7.002 3.079 3.182 1.00 90.94 94 PHE A N 1
ATOM 710 C CA . PHE A 1 94 ? 8.424 3.172 3.526 1.00 90.94 94 PHE A CA 1
ATOM 711 C C . PHE A 1 94 ? 9.193 4.135 2.621 1.00 90.94 94 PHE A C 1
ATOM 713 O O . PHE A 1 94 ? 10.248 4.622 3.022 1.00 90.94 94 PHE A O 1
ATOM 720 N N . THR A 1 95 ? 8.679 4.434 1.428 1.00 87.50 95 THR A N 1
ATOM 721 C CA . THR A 1 95 ? 9.318 5.360 0.491 1.00 87.50 95 THR A CA 1
ATOM 722 C C . THR A 1 95 ? 9.168 6.797 0.966 1.00 87.50 95 THR A C 1
ATOM 724 O O . THR A 1 95 ? 10.134 7.557 0.957 1.00 87.50 95 THR A O 1
ATOM 727 N N . THR A 1 96 ? 7.973 7.165 1.425 1.00 87.56 96 THR A N 1
ATOM 728 C CA . THR A 1 96 ? 7.706 8.511 1.966 1.00 87.56 96 THR A CA 1
ATOM 729 C C . THR A 1 96 ? 7.863 8.590 3.480 1.00 87.56 96 THR A C 1
ATOM 731 O O . THR A 1 96 ? 7.804 9.676 4.049 1.00 87.56 96 THR A O 1
ATOM 734 N N . ASN A 1 97 ? 8.068 7.447 4.138 1.00 88.69 97 ASN A N 1
ATOM 735 C CA . ASN A 1 97 ? 8.024 7.301 5.589 1.00 88.69 97 ASN A CA 1
ATOM 736 C C . ASN A 1 97 ? 6.693 7.782 6.209 1.00 88.69 97 ASN A C 1
ATOM 738 O O . ASN A 1 97 ? 6.655 8.210 7.364 1.00 88.69 97 ASN A O 1
ATOM 742 N N . THR A 1 98 ? 5.599 7.708 5.445 1.00 89.88 98 THR A N 1
ATOM 743 C CA . THR A 1 98 ? 4.273 8.162 5.876 1.00 89.88 98 THR A CA 1
ATOM 744 C C . THR A 1 98 ? 3.524 7.035 6.562 1.00 89.88 98 THR A C 1
ATOM 746 O O . THR A 1 98 ? 3.262 6.003 5.946 1.00 89.88 98 THR A O 1
ATOM 749 N N . GLN A 1 99 ? 3.124 7.245 7.811 1.00 93.19 99 GLN A N 1
ATOM 750 C CA . GLN A 1 99 ? 2.228 6.349 8.539 1.00 93.19 99 GLN A CA 1
ATOM 751 C C . GLN A 1 99 ? 0.841 6.968 8.623 1.00 93.19 99 GLN A C 1
ATOM 753 O O . GLN A 1 99 ? 0.720 8.153 8.925 1.00 93.19 99 GLN A O 1
ATOM 758 N N . ILE A 1 100 ? -0.193 6.165 8.395 1.00 93.12 100 ILE A N 1
ATOM 759 C CA . ILE A 1 100 ? -1.593 6.572 8.481 1.00 93.12 100 ILE A CA 1
ATOM 760 C C . ILE A 1 100 ? -2.332 5.566 9.355 1.00 93.12 100 ILE A C 1
ATOM 762 O O . ILE A 1 100 ? -2.315 4.364 9.085 1.00 93.12 100 ILE A O 1
ATOM 766 N N . PHE A 1 101 ? -2.996 6.067 10.392 1.00 94.12 101 PHE A N 1
ATOM 767 C CA . PHE A 1 101 ? -3.919 5.292 11.215 1.00 94.12 101 PHE A CA 1
ATOM 768 C C . PHE A 1 101 ? -5.345 5.670 10.852 1.00 94.12 101 PHE A C 1
ATOM 770 O O . PHE A 1 101 ? -5.689 6.854 10.791 1.00 94.12 101 PHE A O 1
ATOM 777 N N . TYR A 1 102 ? -6.175 4.655 10.658 1.00 93.56 102 TYR A N 1
ATOM 778 C CA . TYR A 1 102 ? -7.556 4.810 10.235 1.00 93.56 102 TYR A CA 1
ATOM 779 C C . TYR A 1 102 ? -8.497 4.474 11.388 1.00 93.56 102 TYR A C 1
ATOM 781 O O . TYR A 1 102 ? -8.274 3.525 12.142 1.00 93.56 102 TYR A O 1
ATOM 789 N N . ASN A 1 103 ? -9.587 5.225 11.501 1.00 91.06 103 ASN A N 1
ATOM 790 C CA . ASN A 1 103 ? -10.713 4.881 12.360 1.00 91.06 103 ASN A CA 1
ATOM 791 C C . ASN A 1 103 ? -11.980 4.837 11.511 1.00 91.06 103 ASN A C 1
ATOM 793 O O . ASN A 1 103 ? -12.325 5.844 10.899 1.00 91.06 103 ASN A O 1
ATOM 797 N N . ALA A 1 104 ? -12.652 3.684 11.460 1.00 88.62 104 ALA A N 1
ATOM 798 C CA . ALA A 1 104 ? -13.819 3.468 10.598 1.00 88.62 104 ALA A CA 1
ATOM 799 C C . ALA A 1 104 ? -13.583 3.907 9.132 1.00 88.62 104 ALA A C 1
ATOM 801 O O . ALA A 1 104 ? -14.453 4.495 8.498 1.00 88.62 104 ALA A O 1
ATOM 802 N N . GLY A 1 105 ? -12.373 3.660 8.617 1.00 88.62 105 GLY A N 1
ATOM 803 C CA . GLY A 1 105 ? -11.968 4.024 7.258 1.00 88.62 105 GLY A CA 1
ATOM 804 C C . GLY A 1 105 ? -11.556 5.481 7.043 1.00 88.62 105 GLY A C 1
ATOM 805 O O . GLY A 1 105 ? -11.157 5.828 5.937 1.00 88.62 105 GLY A O 1
ATOM 806 N N . ILE A 1 106 ? -11.596 6.317 8.082 1.00 90.69 106 ILE A N 1
ATOM 807 C CA . ILE A 1 106 ? -11.206 7.731 8.015 1.00 90.69 106 ILE A CA 1
ATOM 808 C C . ILE A 1 106 ? -9.77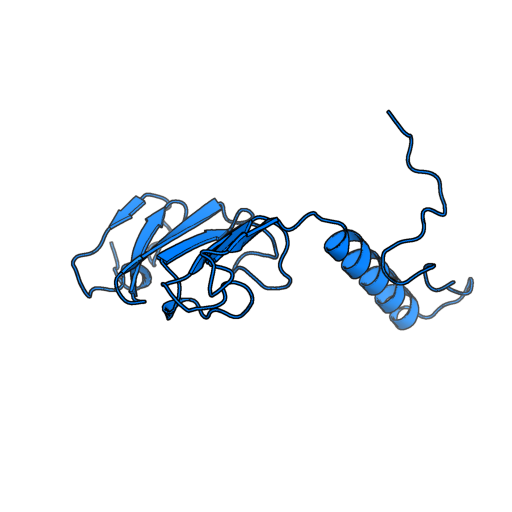3 7.893 8.553 1.00 90.69 106 ILE A C 1
ATOM 810 O O . ILE A 1 106 ? -9.516 7.460 9.686 1.00 90.69 106 ILE A O 1
ATOM 814 N N . PRO A 1 107 ? -8.839 8.508 7.798 1.00 90.19 107 PRO A N 1
ATOM 815 C CA . PRO A 1 107 ? -7.511 8.862 8.296 1.00 90.19 107 PRO A CA 1
ATOM 816 C C . PRO A 1 107 ? -7.602 9.776 9.523 1.00 90.19 107 PRO A C 1
ATOM 818 O O . PRO A 1 107 ? -8.247 10.823 9.494 1.00 90.19 107 PRO A O 1
ATOM 821 N N . ARG A 1 108 ? -6.952 9.390 10.622 1.00 89.12 108 ARG A N 1
ATOM 822 C CA . ARG A 1 108 ? -7.036 10.109 11.909 1.00 89.12 108 ARG A CA 1
ATOM 823 C C . ARG A 1 108 ? -5.703 10.530 12.478 1.00 89.12 108 ARG A C 1
ATOM 825 O O . ARG A 1 108 ? -5.634 11.524 13.192 1.00 89.12 108 ARG A O 1
ATOM 832 N N . ILE A 1 109 ? -4.660 9.761 12.192 1.00 86.75 109 ILE A N 1
ATOM 833 C CA . ILE A 1 109 ? -3.298 10.106 12.576 1.00 86.75 109 ILE A CA 1
ATOM 834 C C . ILE A 1 109 ? -2.428 9.959 11.344 1.00 86.75 109 ILE A C 1
ATOM 836 O O . ILE A 1 109 ? -2.461 8.905 10.708 1.00 86.75 109 ILE A O 1
ATOM 840 N N . ILE A 1 110 ? -1.648 10.991 11.041 1.00 87.12 110 ILE A N 1
ATOM 841 C CA . ILE A 1 110 ? -0.592 10.943 10.030 1.00 87.12 110 ILE A CA 1
ATOM 842 C C . ILE A 1 110 ? 0.730 11.257 10.707 1.00 87.12 110 ILE A C 1
ATOM 844 O O . ILE A 1 110 ? 0.831 12.225 11.458 1.00 87.12 110 ILE A O 1
ATOM 848 N N . GLN A 1 111 ? 1.747 10.451 10.431 1.00 85.88 111 GLN A N 1
ATOM 849 C CA . GLN A 1 111 ? 3.117 10.716 10.850 1.00 85.88 111 GLN A CA 1
ATOM 850 C C . GLN A 1 111 ? 4.027 10.722 9.625 1.00 85.88 111 GLN A C 1
ATOM 852 O O . GLN A 1 111 ? 3.952 9.818 8.799 1.00 85.88 111 GLN A O 1
ATOM 857 N N . GLY A 1 112 ? 4.894 11.729 9.520 1.00 77.12 112 GLY A N 1
ATOM 858 C CA . GLY A 1 112 ? 5.921 11.808 8.474 1.00 77.12 112 GLY A CA 1
ATOM 859 C C . GLY A 1 112 ? 5.504 12.554 7.202 1.00 77.12 112 GLY A C 1
ATOM 860 O O . GLY A 1 112 ? 6.384 13.013 6.481 1.00 77.12 112 GLY A O 1
ATOM 861 N N . ALA A 1 113 ? 4.206 12.778 6.975 1.00 70.88 113 ALA A N 1
ATOM 862 C CA . ALA A 1 113 ? 3.693 13.597 5.872 1.00 70.88 113 ALA A CA 1
ATOM 863 C C . ALA A 1 113 ? 2.980 14.865 6.356 1.00 70.88 113 ALA A C 1
ATOM 865 O O . ALA A 1 113 ? 2.526 14.946 7.499 1.00 70.88 113 ALA A O 1
ATOM 866 N N . ALA A 1 114 ? 2.884 15.842 5.453 1.00 67.25 114 ALA A N 1
ATOM 867 C CA . ALA A 1 114 ? 2.078 17.041 5.626 1.00 67.25 114 ALA A CA 1
ATOM 868 C C . ALA A 1 114 ? 0.675 16.814 5.034 1.00 67.25 114 ALA A C 1
ATOM 870 O O . ALA A 1 114 ? 0.598 16.428 3.866 1.00 67.25 114 ALA A O 1
ATOM 871 N N . PRO A 1 115 ? -0.419 17.047 5.781 1.00 64.38 115 PRO A N 1
ATOM 872 C CA . PRO A 1 115 ? -1.773 16.873 5.263 1.00 64.38 115 PRO A CA 1
ATOM 873 C C . PRO A 1 115 ? -2.097 17.893 4.162 1.00 64.38 115 PRO A C 1
ATOM 875 O O . PRO A 1 115 ? -2.573 17.501 3.102 1.00 64.38 115 PRO A O 1
ATOM 878 N N . THR A 1 116 ? -1.756 19.174 4.357 1.00 69.75 116 THR A N 1
ATOM 879 C CA . THR A 1 116 ? -2.005 20.231 3.348 1.00 69.75 116 THR A CA 1
ATOM 880 C C . THR A 1 116 ? -1.054 21.432 3.400 1.00 69.75 116 THR A C 1
ATOM 882 O O . THR A 1 116 ? -0.927 22.145 2.410 1.00 69.75 116 THR A O 1
ATOM 885 N N . ASP A 1 117 ? -0.384 21.691 4.524 1.00 66.06 117 ASP A N 1
ATOM 886 C CA . ASP A 1 117 ? 0.409 22.913 4.755 1.00 66.06 117 ASP A CA 1
ATOM 887 C C . ASP A 1 117 ? 1.912 22.757 4.438 1.00 66.06 117 ASP A C 1
ATOM 889 O O . ASP A 1 117 ? 2.706 23.680 4.632 1.00 66.06 117 ASP A O 1
ATOM 893 N N . GLY A 1 118 ? 2.318 21.577 3.962 1.00 70.00 118 GLY A N 1
ATOM 894 C CA . GLY A 1 118 ? 3.709 21.240 3.656 1.00 70.00 118 GLY A CA 1
ATOM 895 C C . GLY A 1 118 ? 4.599 20.981 4.879 1.00 70.00 118 GLY A C 1
ATOM 896 O O . GLY A 1 118 ? 5.782 20.684 4.698 1.00 70.00 118 GLY A O 1
ATOM 897 N N . ARG A 1 119 ? 4.079 21.048 6.114 1.00 71.69 119 ARG A N 1
ATOM 898 C CA . ARG A 1 119 ? 4.861 20.772 7.327 1.00 71.69 119 ARG A CA 1
ATOM 899 C C . ARG A 1 119 ? 4.824 19.289 7.686 1.00 71.69 119 ARG A C 1
ATOM 901 O O . ARG A 1 119 ? 3.770 18.691 7.894 1.00 71.69 119 ARG A O 1
ATOM 908 N N . THR A 1 120 ? 6.002 18.683 7.794 1.00 77.00 120 THR A N 1
ATOM 909 C CA . THR A 1 120 ? 6.135 17.306 8.274 1.00 77.00 120 THR A CA 1
ATOM 910 C C . THR A 1 120 ? 5.975 17.257 9.790 1.00 77.00 120 THR A C 1
ATOM 912 O O . THR A 1 120 ? 6.385 18.165 10.513 1.00 77.00 120 THR A O 1
ATOM 915 N N . GLY A 1 121 ? 5.366 16.188 10.293 1.00 82.56 121 GLY A N 1
ATOM 916 C CA . GLY A 1 121 ? 5.130 16.043 11.723 1.00 82.56 121 GLY A CA 1
ATOM 917 C C . GLY A 1 121 ? 4.183 14.901 12.041 1.00 82.56 121 GLY A C 1
ATOM 918 O O . GLY A 1 121 ? 3.966 14.010 11.216 1.00 82.56 121 GLY A O 1
ATOM 919 N N . GLN A 1 122 ? 3.646 14.935 13.256 1.00 86.62 122 GLN A N 1
ATOM 920 C CA . GLN A 1 122 ? 2.533 14.098 13.670 1.00 86.62 122 GLN A CA 1
ATOM 921 C C . GLN A 1 122 ? 1.271 14.958 13.720 1.00 86.62 122 GLN A C 1
ATOM 923 O O . GLN A 1 122 ? 1.244 15.983 14.398 1.00 86.62 122 GLN A O 1
ATOM 928 N N . TRP A 1 123 ? 0.232 14.509 13.031 1.00 86.94 123 TRP A N 1
ATOM 929 C CA . TRP A 1 123 ? -1.062 15.171 12.936 1.00 86.94 123 TRP A CA 1
ATOM 930 C C . TRP A 1 123 ? -2.131 14.239 13.480 1.00 86.94 123 TRP A C 1
ATOM 932 O O . TRP A 1 123 ? -2.101 13.045 13.186 1.00 86.94 123 TRP A O 1
ATOM 942 N N . ILE A 1 124 ? -3.051 14.766 14.287 1.00 88.25 124 ILE A N 1
ATOM 943 C CA . ILE A 1 124 ? -4.112 13.995 14.944 1.00 88.25 124 ILE A CA 1
ATOM 944 C C . ILE A 1 124 ? -5.415 14.789 14.835 1.00 88.25 124 ILE A C 1
ATOM 946 O O . ILE A 1 124 ? -5.431 15.974 15.162 1.00 88.25 124 ILE A O 1
ATOM 950 N N . SER A 1 125 ? -6.499 14.145 14.406 1.00 88.00 125 SER A N 1
ATOM 951 C CA . SER A 1 125 ? -7.835 14.749 14.318 1.00 88.00 125 SER A CA 1
ATOM 952 C C . SER A 1 125 ? -8.813 14.210 15.373 1.00 88.00 125 SER A C 1
ATOM 954 O O . SER A 1 125 ? -8.592 13.167 15.997 1.00 88.00 125 SER A O 1
ATOM 956 N N . GLU A 1 126 ? -9.940 14.904 15.557 1.00 87.62 126 GLU A N 1
ATOM 957 C CA . GLU A 1 126 ? -11.094 14.410 16.323 1.00 87.62 126 GLU A CA 1
ATOM 958 C C . GLU A 1 126 ? -11.806 13.232 15.631 1.00 87.62 126 GLU A C 1
ATOM 960 O O . GLU A 1 126 ? -11.486 12.848 14.503 1.00 87.62 126 GLU A O 1
ATOM 965 N N . VAL A 1 127 ? -12.702 12.539 16.349 1.00 85.38 127 VAL A N 1
ATOM 966 C CA . VAL A 1 127 ? -13.357 11.325 15.820 1.00 85.38 127 VAL A CA 1
ATOM 967 C C . VAL A 1 127 ? -14.270 11.723 14.671 1.00 85.38 127 VAL A C 1
ATOM 969 O O . VAL A 1 127 ? -15.094 12.614 14.822 1.00 85.38 127 VAL A O 1
ATOM 972 N N . GLY A 1 128 ? -14.134 11.041 13.533 1.00 85.56 128 GLY A N 1
ATOM 973 C CA . GLY A 1 128 ? -14.928 11.326 12.337 1.00 85.56 128 GLY A CA 1
ATOM 974 C C . GLY A 1 128 ? -14.396 12.476 11.478 1.00 85.56 128 GLY A C 1
ATOM 975 O O . GLY A 1 128 ? -14.973 12.739 10.430 1.00 85.56 128 GLY A O 1
ATOM 976 N N . VAL A 1 129 ? -13.297 13.126 11.875 1.00 87.50 129 VAL A N 1
ATOM 977 C CA . VAL A 1 129 ? -12.634 14.164 11.072 1.00 87.50 129 VAL A CA 1
ATOM 978 C C . VAL A 1 129 ? -11.458 13.556 10.316 1.00 87.50 129 VAL A C 1
ATOM 980 O O . VAL A 1 129 ? -10.602 12.911 10.924 1.00 87.50 129 VAL A O 1
ATOM 983 N N . ASP A 1 130 ? -11.398 13.785 9.005 1.00 88.56 130 ASP A N 1
ATOM 984 C CA . ASP A 1 130 ? -10.268 13.362 8.178 1.00 88.56 130 ASP A CA 1
ATOM 985 C C . ASP A 1 130 ? -9.072 14.298 8.374 1.00 88.56 130 ASP A C 1
ATOM 987 O O . ASP A 1 130 ? -9.106 15.473 7.991 1.00 88.56 130 ASP A O 1
ATOM 991 N N . VAL A 1 131 ? -7.998 13.762 8.952 1.00 87.75 131 VAL A N 1
ATOM 992 C CA . VAL A 1 131 ? -6.775 14.517 9.231 1.00 87.75 131 VAL A CA 1
ATOM 993 C C . VAL A 1 131 ? -6.068 14.992 7.952 1.00 87.75 131 VAL A C 1
ATOM 995 O O . VAL A 1 131 ? -5.352 15.986 8.011 1.00 87.75 131 VAL A O 1
ATOM 998 N N . THR A 1 132 ? -6.295 14.367 6.786 1.00 84.19 132 THR A N 1
ATOM 999 C CA . THR A 1 132 ? -5.693 14.821 5.515 1.00 84.19 132 THR A CA 1
ATOM 1000 C C . THR A 1 132 ? -6.289 16.130 5.009 1.00 84.19 132 THR A C 1
ATOM 1002 O O . THR A 1 132 ? -5.732 16.738 4.105 1.00 84.19 132 THR A O 1
ATOM 1005 N N . THR A 1 133 ? -7.440 16.551 5.538 1.00 81.44 133 THR A N 1
ATOM 1006 C CA . THR A 1 133 ? -8.137 17.778 5.112 1.00 81.44 133 THR A CA 1
ATOM 1007 C C . THR A 1 133 ? -7.933 18.958 6.058 1.00 81.44 133 THR A C 1
ATOM 1009 O O . THR A 1 133 ? -8.415 20.058 5.789 1.00 81.44 133 THR A O 1
ATOM 1012 N N . VAL A 1 134 ? -7.235 18.744 7.176 1.00 69.31 134 VAL A N 1
ATOM 1013 C CA . VAL A 1 134 ? -7.037 19.775 8.194 1.00 69.31 134 VAL A CA 1
ATOM 1014 C C . VAL A 1 134 ? -5.896 20.692 7.764 1.00 69.31 134 VAL A C 1
ATOM 1016 O O . VAL A 1 134 ? -4.749 20.263 7.664 1.00 69.31 134 VAL A O 1
ATOM 1019 N N . VAL A 1 135 ? -6.216 21.968 7.546 1.00 61.41 135 VAL A N 1
ATOM 1020 C CA . VAL A 1 135 ? -5.220 23.028 7.351 1.00 61.41 135 VAL A CA 1
ATOM 1021 C C . VAL A 1 135 ? -4.755 23.509 8.727 1.00 61.41 135 VAL A C 1
ATOM 1023 O O . VAL A 1 135 ? -5.591 23.854 9.564 1.00 61.41 135 VAL A O 1
ATOM 1026 N N . GLY A 1 136 ? -3.440 23.468 8.960 1.00 56.50 136 GLY A N 1
ATOM 1027 C CA . GLY A 1 136 ? -2.788 23.956 10.182 1.00 56.50 136 GLY A CA 1
ATOM 1028 C C . GLY A 1 136 ? -2.617 25.468 10.240 1.00 56.50 136 GLY A C 1
ATOM 1029 O O . GLY A 1 136 ? -2.655 26.122 9.173 1.00 56.50 136 GLY A O 1
#

Sequence (136 aa):
MEVGSLG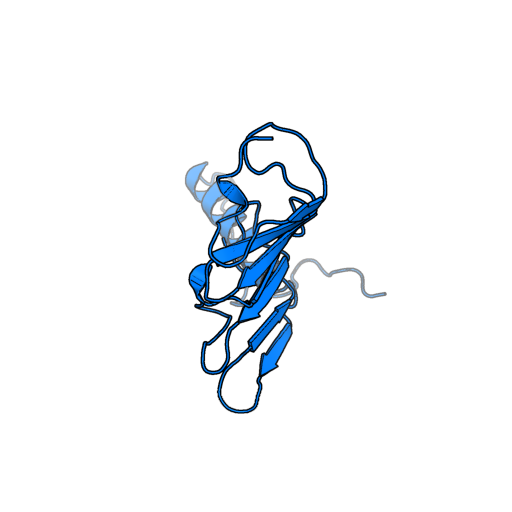QGLAGGYLNRLPPNATREEQIAAINDIINRLNSMLKTQAYSDGNSKRFLMGYQASGWPGGDFGMKISQPGVDVTTAENNQLLFSWDFTTNTQIFYNAGIPRIIQGAAPTDGRTGQWISEVGVDVTTVVG

Secondary structure (DSSP, 8-state):
-----TT-PBTTBSPPPPPTT--HHHHHHHHHHHHHHHHHHSPPEEEE-SSSEEEEEEEEEEEETTEEEEEEEEPTT--TTT--GGGEEEEEETTTTEEEEEETTEEEEEESS-SSSS--SEEE--TT--GGG---

Radius of gyration: 19.44 Å; chains: 1; bounding box: 43×42×49 Å